Protein AF-A0A6G1CES0-F1 (afdb_monomer_lite)

Sequence (52 aa):
INLKWKFGHAQRFDNLTSLTLGEWCMSNKFSPLLHFLWFSPLLEDLTLKLNM

Foldseek 3Di:
DDCPDDPPDLQAPAPAQEDEDEPCCPPPPNVNVVSNVVRDPNHNYYHYHYDD

Secondary structure (DSSP, 8-state):
------TT-----TT--EEEEEGGGGHHHHHHHHHHHHH-TT--EEEEE---

Radius of gyration: 11.36 Å; chains: 1; bounding box: 23×18×30 Å

pLDDT: mean 81.65, std 18.36, range [29.33, 97.06]

Organism: NCBI:txid110450

Structure (mmCIF, N/CA/C/O backbone):
data_AF-A0A6G1CES0-F1
#
_entry.id   AF-A0A6G1CES0-F1
#
loop_
_atom_site.group_PDB
_atom_site.id
_atom_site.type_symbol
_atom_site.label_atom_id
_atom_site.label_alt_id
_atom_site.label_comp_id
_atom_site.label_asym_id
_atom_site.label_entity_id
_atom_site.label_seq_id
_atom_site.pdbx_PDB_ins_code
_atom_site.Cartn_x
_atom_site.Cartn_y
_atom_site.Cartn_z
_atom_site.occupancy
_atom_site.B_iso_or_equiv
_atom_site.auth_seq_id
_atom_site.auth_comp_id
_atom_site.auth_asym_id
_atom_site.auth_atom_id
_atom_site.pdbx_PDB_model_num
ATOM 1 N N . ILE A 1 1 ? -11.014 7.720 -8.356 1.00 37.94 1 ILE A N 1
ATOM 2 C CA . ILE A 1 1 ? -10.483 6.537 -9.076 1.00 37.94 1 ILE A CA 1
ATOM 3 C C . ILE A 1 1 ? -11.295 5.329 -8.624 1.00 37.94 1 ILE A C 1
ATOM 5 O O . ILE A 1 1 ? -11.277 5.016 -7.444 1.00 37.94 1 ILE A O 1
ATOM 9 N N . ASN A 1 2 ? -12.102 4.746 -9.512 1.00 29.33 2 ASN A N 1
ATOM 10 C CA . ASN A 1 2 ? -13.000 3.627 -9.209 1.00 29.33 2 ASN A CA 1
ATOM 11 C C . ASN A 1 2 ? -12.480 2.406 -9.980 1.00 29.33 2 ASN A C 1
ATOM 13 O O . ASN A 1 2 ? -12.797 2.219 -11.154 1.00 29.33 2 ASN A O 1
ATOM 17 N N . LEU A 1 3 ? -11.576 1.649 -9.357 1.00 50.53 3 LEU A N 1
ATOM 18 C CA . LEU A 1 3 ? -10.985 0.455 -9.956 1.00 50.53 3 LEU A CA 1
ATOM 19 C C . LEU A 1 3 ? -11.933 -0.718 -9.694 1.00 50.53 3 LEU A C 1
ATOM 21 O O . LEU A 1 3 ? -11.826 -1.422 -8.695 1.00 50.53 3 LEU A O 1
ATOM 25 N N . LYS A 1 4 ? -12.907 -0.914 -10.590 1.00 43.62 4 LYS A N 1
ATOM 26 C CA . LYS A 1 4 ? -13.610 -2.197 -10.702 1.00 43.62 4 LYS A CA 1
ATOM 27 C C . LYS A 1 4 ? -12.609 -3.217 -11.245 1.00 43.62 4 LYS A C 1
ATOM 29 O O . LYS A 1 4 ? -12.382 -3.286 -12.451 1.00 43.62 4 LYS A O 1
ATOM 34 N N . TRP A 1 5 ? -11.973 -3.961 -10.347 1.00 54.66 5 TRP A N 1
ATOM 35 C CA . TRP A 1 5 ? -10.940 -4.941 -10.671 1.00 54.66 5 TRP A CA 1
ATOM 36 C C . TRP A 1 5 ? -11.512 -6.080 -11.528 1.00 54.66 5 TRP A C 1
ATOM 38 O O . TRP A 1 5 ? -12.193 -6.978 -11.034 1.00 54.66 5 TRP A O 1
ATOM 48 N N . LYS A 1 6 ? -11.246 -6.039 -12.838 1.00 43.28 6 LYS A N 1
ATOM 49 C CA . LYS A 1 6 ? -11.414 -7.190 -13.732 1.00 43.28 6 LYS A CA 1
ATOM 50 C C . LYS A 1 6 ? -10.228 -8.136 -13.527 1.00 43.28 6 LYS A C 1
ATOM 52 O O . LYS A 1 6 ? -9.097 -7.799 -13.866 1.00 43.28 6 LYS A O 1
ATOM 57 N N . PHE A 1 7 ? -10.514 -9.323 -13.000 1.00 55.44 7 PHE A N 1
ATOM 58 C CA . PHE A 1 7 ? -9.596 -10.445 -12.765 1.00 55.44 7 PHE A CA 1
ATOM 59 C C . PHE A 1 7 ? -9.052 -11.069 -14.068 1.00 55.44 7 PHE A C 1
ATOM 61 O O . PHE A 1 7 ? -9.322 -12.229 -14.359 1.00 55.44 7 PHE A O 1
ATOM 68 N N . GLY A 1 8 ? -8.325 -10.306 -14.888 1.00 45.91 8 GLY A N 1
ATOM 69 C CA . GLY A 1 8 ? -7.813 -10.814 -16.171 1.00 45.91 8 GLY A CA 1
ATOM 70 C C . GLY A 1 8 ? -6.434 -10.318 -16.589 1.00 45.91 8 GLY A C 1
ATOM 71 O O . GLY A 1 8 ? -5.770 -10.986 -17.369 1.00 45.91 8 GLY A O 1
ATOM 72 N N . HIS A 1 9 ? -5.963 -9.190 -16.061 1.00 54.44 9 HIS A N 1
ATOM 73 C CA . HIS A 1 9 ? -4.594 -8.735 -16.279 1.00 54.44 9 HIS A CA 1
ATOM 74 C C . HIS A 1 9 ? -4.155 -7.976 -15.034 1.00 54.44 9 HIS A C 1
ATOM 76 O O . HIS A 1 9 ? -4.680 -6.906 -14.730 1.00 54.44 9 HIS A O 1
ATOM 82 N N . ALA A 1 10 ? -3.235 -8.566 -14.281 1.00 59.44 10 ALA A N 1
ATOM 83 C CA . ALA A 1 10 ? -2.575 -7.892 -13.182 1.00 59.44 10 ALA A CA 1
ATOM 84 C C . ALA A 1 10 ? -1.793 -6.694 -13.736 1.00 59.44 10 ALA A C 1
ATOM 86 O O . ALA A 1 10 ? -0.765 -6.867 -14.389 1.00 59.44 10 ALA A O 1
ATOM 87 N N . GLN A 1 11 ? -2.307 -5.484 -13.526 1.00 65.38 11 GLN A N 1
ATOM 88 C CA 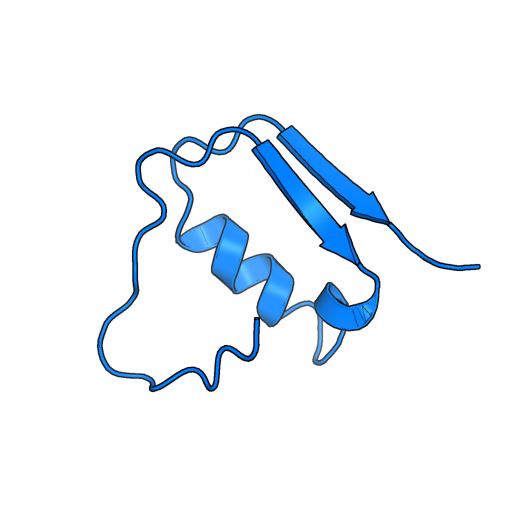. GLN A 1 11 ? -1.547 -4.274 -13.809 1.00 65.38 11 GLN A CA 1
ATOM 89 C C . GLN A 1 11 ? -0.414 -4.209 -12.789 1.00 65.38 11 GLN A C 1
ATOM 91 O O . GLN A 1 11 ? -0.661 -4.042 -11.597 1.00 65.38 11 GLN A O 1
ATOM 96 N N . ARG A 1 12 ? 0.819 -4.413 -13.256 1.00 77.38 12 ARG A N 1
ATOM 97 C CA . ARG A 1 12 ? 2.007 -4.187 -12.441 1.00 77.38 12 ARG A CA 1
ATOM 98 C C . ARG A 1 12 ? 2.253 -2.690 -12.312 1.00 77.38 12 ARG A C 1
ATOM 100 O O . ARG A 1 12 ? 2.148 -1.936 -13.277 1.00 77.38 12 ARG A O 1
ATOM 107 N N . PHE A 1 13 ? 2.591 -2.280 -11.104 1.00 84.81 13 PHE A N 1
ATOM 108 C CA . PHE A 1 13 ? 3.027 -0.948 -10.738 1.00 84.81 13 PHE A CA 1
ATOM 109 C C . PHE A 1 13 ? 4.561 -0.928 -10.708 1.00 84.81 13 PHE A C 1
ATOM 111 O O . PHE A 1 13 ? 5.177 -0.708 -9.668 1.00 84.81 13 PHE A O 1
ATOM 118 N N . ASP A 1 14 ? 5.182 -1.196 -11.861 1.00 85.44 14 ASP A N 1
ATOM 119 C CA . ASP A 1 14 ? 6.628 -1.447 -11.962 1.00 85.44 14 ASP A CA 1
ATOM 120 C C . ASP A 1 14 ? 7.501 -0.248 -11.556 1.00 85.44 14 ASP A C 1
ATOM 122 O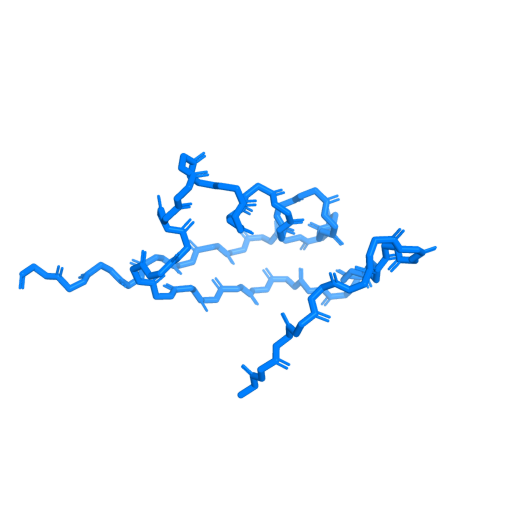 O . ASP A 1 14 ? 8.662 -0.443 -11.235 1.00 85.44 14 ASP A O 1
ATOM 126 N N . ASN A 1 15 ? 6.945 0.968 -11.515 1.00 90.00 15 ASN A N 1
ATOM 127 C CA . ASN A 1 15 ? 7.657 2.200 -11.147 1.00 90.00 15 ASN A CA 1
ATOM 128 C C . ASN A 1 15 ? 7.075 2.884 -9.895 1.00 90.00 15 ASN A C 1
ATOM 130 O O . ASN A 1 15 ? 7.341 4.062 -9.654 1.00 90.00 15 ASN A O 1
ATOM 134 N N . LEU A 1 16 ? 6.212 2.202 -9.138 1.00 92.50 16 LEU A N 1
ATOM 135 C CA . LEU A 1 16 ? 5.581 2.787 -7.957 1.00 92.50 16 LEU A CA 1
ATOM 136 C C . LEU A 1 16 ? 6.502 2.645 -6.747 1.00 92.50 16 LEU A C 1
ATOM 138 O O . LEU A 1 16 ? 6.603 1.562 -6.184 1.00 92.50 16 LEU A O 1
ATOM 142 N N . THR A 1 17 ? 7.125 3.750 -6.341 1.00 95.44 17 THR A N 1
ATOM 143 C CA . THR A 1 17 ? 8.023 3.807 -5.176 1.00 95.44 17 THR A CA 1
ATOM 144 C C . THR A 1 17 ? 7.333 4.282 -3.905 1.00 95.44 17 THR A C 1
ATOM 146 O O . THR A 1 17 ? 7.723 3.886 -2.815 1.00 95.44 17 THR A O 1
ATOM 149 N N . SER A 1 18 ? 6.265 5.074 -4.025 1.00 95.69 18 SER A N 1
ATOM 150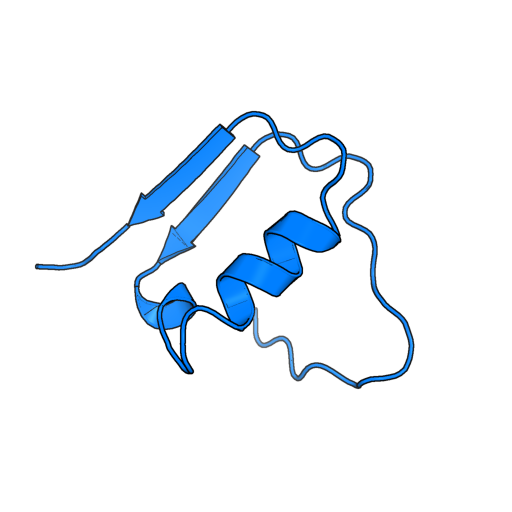 C CA . SER A 1 18 ? 5.503 5.578 -2.884 1.00 95.69 18 SER A CA 1
ATOM 151 C C . SER A 1 18 ? 4.006 5.377 -3.081 1.00 95.69 18 SER A C 1
ATOM 153 O O . SER A 1 18 ? 3.452 5.688 -4.141 1.00 95.69 18 SER A O 1
ATOM 155 N N . LEU A 1 19 ? 3.338 4.873 -2.044 1.00 94.81 19 LEU A N 1
ATOM 156 C CA . LEU A 1 19 ? 1.907 4.606 -2.034 1.00 94.81 19 LEU A CA 1
ATOM 157 C C . LEU A 1 19 ? 1.271 5.117 -0.741 1.00 94.81 19 LEU A C 1
ATOM 159 O O . LEU A 1 19 ? 1.677 4.769 0.364 1.00 94.81 19 LEU A O 1
ATOM 163 N N . THR A 1 20 ? 0.205 5.905 -0.879 1.00 95.38 20 THR A N 1
ATOM 164 C CA . THR A 1 20 ? -0.658 6.291 0.243 1.00 95.38 20 THR A CA 1
ATOM 165 C C . THR A 1 20 ? -2.038 5.675 0.069 1.00 95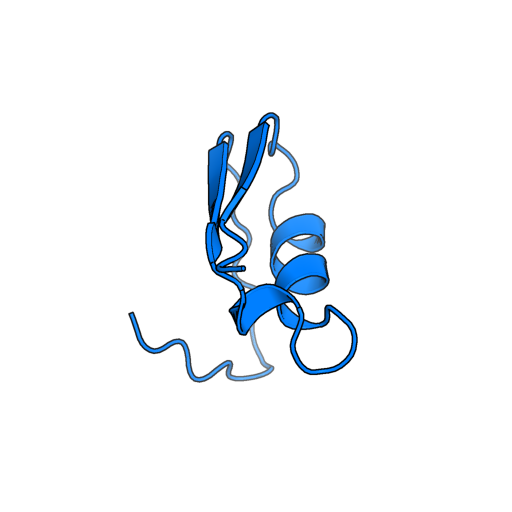.38 20 THR A C 1
ATOM 167 O O . THR A 1 20 ? -2.722 5.952 -0.918 1.00 95.38 20 THR A O 1
ATOM 170 N N . LEU A 1 21 ? -2.470 4.877 1.043 1.00 93.62 21 LEU A N 1
ATOM 171 C CA . LEU A 1 21 ? -3.796 4.262 1.070 1.00 93.62 21 LEU A CA 1
ATOM 172 C C . LEU A 1 21 ? -4.612 4.806 2.241 1.00 93.62 21 LEU A C 1
ATOM 174 O O . LEU A 1 21 ? -4.080 5.094 3.308 1.00 93.62 21 LEU A O 1
ATOM 178 N N . GLY A 1 22 ? -5.919 4.945 2.031 1.00 92.81 22 GLY A N 1
ATOM 179 C CA . GLY A 1 22 ? -6.870 5.244 3.102 1.00 92.81 22 GLY A CA 1
ATOM 180 C C . GLY A 1 22 ? -7.392 3.970 3.768 1.00 92.81 22 GLY A C 1
ATOM 181 O O . GLY A 1 22 ? -7.137 2.865 3.291 1.00 92.81 22 GLY A O 1
ATOM 182 N N . GLU A 1 23 ? -8.190 4.130 4.819 1.00 91.94 23 GLU A N 1
ATOM 183 C CA . GLU A 1 23 ? -8.773 3.045 5.629 1.00 91.94 23 GLU A CA 1
ATOM 184 C C . GLU A 1 23 ? -9.457 1.926 4.820 1.00 91.94 23 GLU A C 1
ATOM 186 O O . GLU A 1 23 ? -9.390 0.754 5.185 1.00 91.94 23 GLU A O 1
ATOM 191 N N . TRP A 1 24 ? -10.041 2.253 3.664 1.00 90.44 24 TRP A N 1
ATOM 192 C CA . TRP A 1 24 ? -10.670 1.284 2.761 1.00 90.44 24 TRP A CA 1
ATOM 193 C C . TRP A 1 24 ? -9.758 0.101 2.390 1.00 90.44 24 TRP A C 1
ATOM 195 O O . TRP A 1 24 ? -10.262 -0.987 2.110 1.00 90.44 24 TRP A O 1
ATOM 205 N N . CYS A 1 25 ? -8.429 0.270 2.414 1.00 91.38 25 CYS A N 1
ATOM 206 C CA . CYS A 1 25 ? -7.490 -0.811 2.111 1.00 91.38 25 CYS A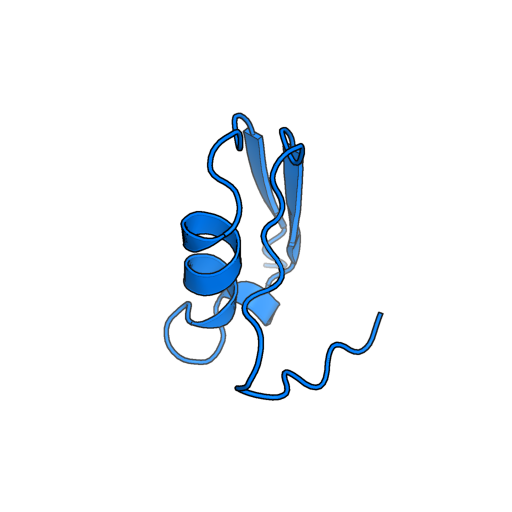 CA 1
ATOM 207 C C . CYS A 1 25 ? -7.470 -1.936 3.161 1.00 91.38 25 CYS A C 1
ATOM 209 O O . CYS A 1 25 ? -7.011 -3.036 2.854 1.00 91.38 25 CYS A O 1
ATOM 211 N N . MET A 1 26 ? -8.020 -1.686 4.354 1.00 89.31 26 MET A N 1
ATOM 212 C CA . MET A 1 26 ? -8.169 -2.671 5.432 1.00 89.31 26 MET A CA 1
ATOM 213 C C . MET A 1 26 ? -9.405 -3.558 5.257 1.00 89.31 26 MET A C 1
ATOM 215 O O . MET A 1 26 ? -9.520 -4.614 5.885 1.00 89.31 26 MET A O 1
ATOM 219 N N . SER A 1 27 ? -10.322 -3.169 4.367 1.00 87.56 27 SER A N 1
ATOM 220 C CA . SER A 1 27 ? -11.516 -3.955 4.063 1.00 87.56 27 SER A CA 1
ATOM 221 C C . SER A 1 27 ? -11.160 -5.333 3.508 1.00 87.56 27 SER A C 1
ATOM 223 O O . SER A 1 27 ? -10.119 -5.532 2.882 1.00 87.56 27 SER A O 1
ATOM 225 N N . ASN A 1 28 ? -12.065 -6.294 3.710 1.00 88.94 28 ASN A N 1
ATOM 226 C CA . ASN A 1 28 ? -11.923 -7.659 3.203 1.00 88.94 28 ASN A CA 1
ATOM 227 C C . ASN A 1 28 ? -10.564 -8.291 3.564 1.00 88.94 28 ASN A C 1
ATOM 229 O O . ASN A 1 28 ? -9.839 -8.773 2.693 1.00 88.94 28 ASN A O 1
ATOM 233 N N . LYS A 1 29 ? -10.206 -8.245 4.857 1.00 89.31 29 LYS A N 1
ATOM 234 C CA . LYS A 1 29 ? -8.956 -8.805 5.397 1.00 89.31 29 LYS A CA 1
ATOM 235 C C . LYS A 1 29 ? -7.713 -8.296 4.657 1.00 89.31 29 LYS A C 1
ATOM 237 O O . LYS A 1 29 ? -6.876 -9.096 4.247 1.00 89.31 29 LYS A O 1
ATOM 242 N N . PHE A 1 30 ? -7.599 -6.981 4.470 1.00 89.75 30 PHE A N 1
ATOM 243 C CA . PHE A 1 30 ? -6.440 -6.364 3.809 1.00 89.75 30 PHE A CA 1
ATOM 244 C C . PHE A 1 30 ? -6.249 -6.776 2.338 1.00 89.75 30 PHE A C 1
ATOM 246 O O . PHE A 1 30 ? -5.180 -6.563 1.767 1.00 89.75 30 PHE A O 1
ATOM 253 N N . SER A 1 31 ? -7.264 -7.357 1.689 1.00 90.06 31 SER A N 1
ATOM 254 C CA . SER A 1 31 ? -7.157 -7.811 0.297 1.00 90.06 31 SER A CA 1
ATOM 255 C C . SER A 1 31 ? -6.724 -6.703 -0.678 1.00 90.06 31 SER A C 1
ATOM 257 O O . SER A 1 31 ? -5.844 -6.972 -1.500 1.00 90.06 31 SER A O 1
ATOM 259 N N . PRO A 1 32 ? -7.245 -5.461 -0.594 1.00 89.94 32 PRO A N 1
ATOM 260 C CA . PRO A 1 32 ? -6.768 -4.385 -1.454 1.00 89.94 32 PRO A CA 1
ATOM 261 C C . PRO A 1 32 ? -5.314 -4.009 -1.168 1.00 89.94 32 PRO A C 1
ATOM 263 O O . PRO A 1 32 ? -4.551 -3.790 -2.104 1.00 89.94 32 PRO A O 1
ATOM 266 N N . LEU A 1 33 ? -4.913 -3.973 0.106 1.00 92.31 33 LEU A N 1
ATOM 267 C CA . LEU A 1 33 ? -3.536 -3.681 0.501 1.00 92.31 33 LEU A CA 1
ATOM 268 C C . LEU A 1 33 ? -2.556 -4.715 -0.075 1.00 92.31 33 LEU A C 1
ATOM 270 O O . LEU A 1 33 ? -1.580 -4.341 -0.724 1.00 92.31 33 LEU A O 1
ATOM 274 N N . LEU A 1 34 ? -2.846 -6.007 0.104 1.00 91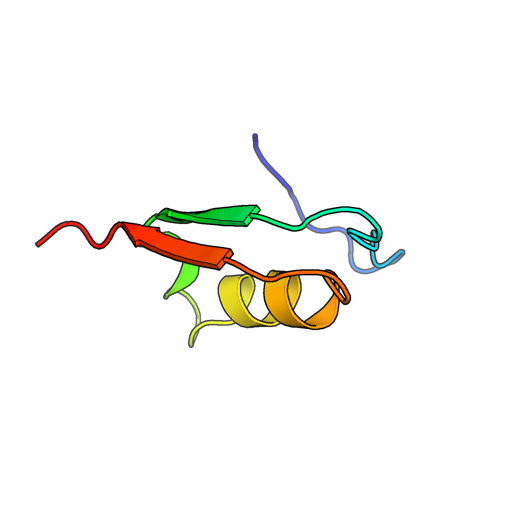.44 34 LEU A N 1
ATOM 275 C CA . LEU A 1 34 ? -2.018 -7.098 -0.420 1.00 91.44 34 LEU A CA 1
ATOM 276 C C . LEU A 1 34 ? -1.886 -7.042 -1.943 1.00 91.44 34 LEU A C 1
ATOM 278 O O . LEU A 1 34 ? -0.818 -7.329 -2.476 1.00 91.44 34 LEU A O 1
ATOM 282 N N . HIS A 1 35 ? -2.948 -6.637 -2.642 1.00 88.56 35 HIS A N 1
ATOM 283 C CA . HIS A 1 35 ? -2.903 -6.466 -4.088 1.00 88.56 35 HIS A CA 1
ATOM 284 C C . HIS A 1 35 ? -1.848 -5.431 -4.499 1.00 88.56 35 HIS A C 1
ATOM 286 O O . HIS A 1 35 ? -0.986 -5.734 -5.321 1.00 88.56 35 HIS A O 1
ATOM 292 N N . PHE A 1 36 ? -1.859 -4.237 -3.901 1.00 89.94 36 PHE A N 1
ATOM 293 C CA . PHE A 1 36 ? -0.856 -3.223 -4.233 1.00 89.94 36 PHE A CA 1
ATOM 294 C C . PHE A 1 36 ? 0.558 -3.669 -3.871 1.00 89.94 36 PHE A C 1
ATOM 296 O O . PHE A 1 36 ? 1.465 -3.463 -4.671 1.00 89.94 36 PHE A O 1
ATOM 303 N N . LEU A 1 37 ? 0.740 -4.327 -2.725 1.00 90.69 37 LEU A N 1
ATOM 304 C CA . LEU A 1 37 ? 2.050 -4.843 -2.322 1.00 90.69 37 LEU A CA 1
ATOM 305 C C . LEU A 1 37 ? 2.590 -5.885 -3.309 1.00 90.69 37 LEU A C 1
ATOM 307 O O . LEU A 1 37 ? 3.757 -5.830 -3.680 1.00 90.69 37 LEU A O 1
ATOM 311 N N . TRP A 1 38 ? 1.750 -6.804 -3.789 1.00 90.88 38 TRP A N 1
ATOM 312 C CA . TRP A 1 38 ? 2.191 -7.824 -4.745 1.00 90.88 38 TRP A CA 1
ATOM 313 C C . TRP A 1 38 ? 2.518 -7.280 -6.131 1.00 90.88 38 TRP A C 1
ATOM 315 O O . TRP A 1 38 ? 3.367 -7.847 -6.820 1.00 90.88 38 TRP A O 1
ATOM 325 N N . PHE A 1 39 ? 1.850 -6.210 -6.555 1.00 90.38 39 PHE A N 1
ATOM 326 C CA . PHE A 1 39 ? 2.034 -5.658 -7.894 1.00 90.38 39 PHE A CA 1
ATOM 327 C C . PHE A 1 39 ? 2.998 -4.476 -7.955 1.00 90.38 39 PHE A C 1
ATOM 329 O O . PHE A 1 39 ? 3.233 -3.986 -9.053 1.00 90.38 39 PHE A O 1
ATOM 336 N N . SER A 1 40 ? 3.599 -4.064 -6.837 1.00 92.50 40 SER A N 1
ATOM 337 C CA . SER A 1 40 ? 4.515 -2.916 -6.771 1.00 92.50 40 SER A CA 1
ATOM 338 C C . SER A 1 40 ? 5.907 -3.360 -6.299 1.00 92.50 40 SER A C 1
ATOM 340 O O . SER A 1 40 ? 6.247 -3.169 -5.134 1.00 92.50 40 SER A O 1
ATOM 342 N N . PRO A 1 41 ? 6.721 -3.992 -7.167 1.00 90.38 41 PRO A N 1
ATOM 343 C CA . PRO A 1 41 ? 8.002 -4.580 -6.765 1.00 90.38 41 PRO A CA 1
ATOM 344 C C . PRO A 1 41 ? 9.051 -3.547 -6.328 1.00 90.38 41 PRO A C 1
ATOM 346 O O . PRO A 1 41 ? 9.990 -3.911 -5.628 1.00 90.38 41 PRO A O 1
ATOM 349 N N . LEU A 1 42 ? 8.901 -2.284 -6.740 1.00 95.38 42 LEU A N 1
ATOM 350 C CA . LEU A 1 42 ? 9.791 -1.177 -6.377 1.00 95.38 42 LEU A CA 1
ATOM 351 C C . LEU A 1 42 ? 9.216 -0.289 -5.263 1.00 95.38 42 LEU A C 1
ATOM 353 O O . LEU A 1 42 ? 9.687 0.829 -5.086 1.00 95.38 42 LEU A O 1
ATOM 357 N N . LEU A 1 43 ? 8.181 -0.739 -4.545 1.00 95.44 43 LEU A N 1
ATOM 358 C CA . LEU A 1 43 ? 7.576 0.066 -3.488 1.00 95.44 43 LEU A CA 1
ATOM 359 C C . LEU A 1 43 ? 8.530 0.195 -2.297 1.00 95.44 43 LEU A C 1
ATOM 361 O O . LEU A 1 43 ? 8.858 -0.795 -1.646 1.00 95.44 43 LEU A O 1
ATOM 365 N N . GLU A 1 44 ? 8.920 1.427 -1.999 1.00 96.50 44 GLU A N 1
ATOM 366 C CA . GLU A 1 44 ? 9.810 1.783 -0.894 1.00 96.50 44 GLU A CA 1
ATOM 367 C C . GLU A 1 44 ? 8.999 2.330 0.287 1.00 96.50 44 GLU A C 1
ATOM 369 O O . GLU A 1 44 ? 9.191 1.905 1.426 1.00 96.50 44 GLU A O 1
ATOM 374 N N . ASP A 1 45 ? 8.024 3.199 0.007 1.00 97.06 45 ASP A N 1
ATOM 375 C CA . ASP A 1 45 ? 7.237 3.897 1.020 1.00 97.06 45 ASP A CA 1
ATOM 376 C C . ASP A 1 45 ? 5.750 3.534 0.956 1.00 97.06 45 ASP A C 1
ATOM 378 O O . ASP A 1 45 ? 5.059 3.791 -0.035 1.00 97.06 45 ASP A O 1
ATOM 382 N N . LEU A 1 46 ? 5.213 3.021 2.065 1.00 95.25 46 LEU A N 1
ATOM 383 C CA . LEU A 1 46 ? 3.780 2.799 2.256 1.00 95.25 46 LEU A CA 1
ATOM 384 C C . LEU A 1 46 ? 3.256 3.642 3.423 1.00 95.25 46 LEU A C 1
ATOM 386 O O . LEU A 1 46 ? 3.627 3.429 4.574 1.00 95.25 46 LEU A O 1
ATOM 390 N N . THR A 1 47 ? 2.317 4.546 3.140 1.00 96.12 47 THR A N 1
ATOM 391 C CA . THR A 1 47 ? 1.593 5.317 4.161 1.00 96.12 47 THR A CA 1
ATOM 392 C C . THR A 1 47 ? 0.137 4.875 4.247 1.00 96.12 47 THR A C 1
ATOM 394 O O . THR A 1 47 ? -0.598 4.895 3.259 1.00 96.12 47 THR A O 1
ATOM 397 N N . LEU A 1 48 ? -0.306 4.534 5.456 1.00 94.00 48 LEU A N 1
ATOM 398 C CA . LEU A 1 48 ? -1.686 4.160 5.747 1.00 94.00 48 LEU A CA 1
ATOM 399 C C . LEU A 1 48 ? -2.370 5.289 6.518 1.00 94.00 48 LEU A C 1
ATOM 401 O O . LEU A 1 48 ? -2.014 5.586 7.656 1.00 94.00 48 LEU A O 1
ATOM 405 N N . LYS A 1 49 ? -3.363 5.921 5.892 1.00 93.88 49 LYS A N 1
ATOM 406 C CA . LYS A 1 49 ? -4.218 6.933 6.517 1.00 93.88 49 LYS A CA 1
ATOM 407 C C . LYS A 1 49 ? -5.448 6.248 7.095 1.00 93.88 49 LYS A C 1
ATOM 409 O O . LYS A 1 49 ? -6.437 6.030 6.393 1.00 93.88 49 LYS A O 1
ATOM 414 N N . LEU A 1 50 ? -5.339 5.876 8.363 1.00 89.06 50 LEU A N 1
ATOM 415 C CA . LEU A 1 50 ? -6.447 5.355 9.150 1.00 89.06 50 LEU A CA 1
ATOM 416 C C . LEU A 1 50 ? -7.160 6.544 9.786 1.00 89.06 50 LEU A C 1
ATOM 418 O O . LEU A 1 50 ? -6.528 7.332 10.490 1.00 89.06 50 LEU A O 1
ATOM 422 N N . ASN A 1 51 ? -8.448 6.701 9.498 1.00 80.62 51 ASN A N 1
ATOM 423 C CA . ASN A 1 51 ? -9.265 7.632 10.259 1.00 80.62 51 ASN A CA 1
ATOM 424 C C . ASN A 1 51 ? -9.572 6.945 11.596 1.00 80.62 51 ASN A C 1
ATOM 426 O O . ASN A 1 51 ? -10.002 5.793 11.597 1.00 80.62 51 ASN A O 1
ATOM 430 N N . MET A 1 52 ? -9.267 7.613 12.711 1.00 59.03 52 MET A N 1
ATOM 431 C CA . MET A 1 52 ? -9.718 7.185 14.041 1.00 59.03 52 MET A CA 1
ATOM 432 C C . MET A 1 52 ? -11.147 7.647 14.293 1.00 59.03 52 MET A C 1
ATOM 434 O O . MET A 1 52 ? -11.481 8.763 13.829 1.00 59.03 52 MET A O 1
#